Protein AF-A0A1I7ULW1-F1 (afdb_monomer)

Organism: NCBI:txid1561998

InterPro domains:
  IPR046341 SET domain superfamily [G3DSA:2.170.270.10] (7-86)
  IPR046341 SET domain superfamily [SSF82199] (13-69)

Solvent-accessible surface area (backbone atoms only — not comparable to full-atom values): 5965 Å² total; per-residue (Å²): 133,84,74,78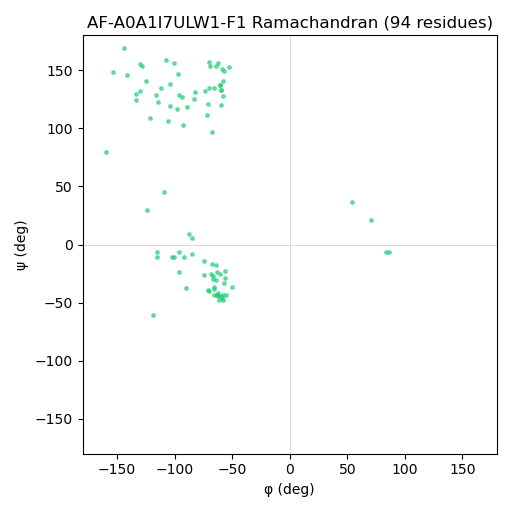,50,64,67,31,56,45,43,60,67,73,41,57,78,75,46,48,26,15,87,82,42,41,30,45,81,46,78,42,68,57,98,90,39,72,64,39,63,44,83,39,71,79,53,92,74,63,91,89,60,84,72,21,29,57,67,63,93,62,53,53,74,49,91,61,84,71,71,31,69,83,30,75,90,44,53,88,74,30,68,61,44,50,50,21,53,34,51,72,70,72,56,128

Structure (mmCIF, N/CA/C/O backbone):
data_AF-A0A1I7ULW1-F1
#
_entry.id   AF-A0A1I7ULW1-F1
#
loop_
_atom_site.group_PDB
_atom_site.id
_atom_site.type_symbol
_atom_site.label_atom_id
_atom_site.label_alt_id
_atom_site.label_comp_id
_atom_site.label_asym_id
_atom_site.label_entity_id
_atom_site.label_seq_id
_atom_site.pdbx_PDB_ins_code
_atom_site.Cartn_x
_atom_site.Cartn_y
_atom_site.Cartn_z
_atom_site.occupancy
_atom_site.B_iso_or_equiv
_atom_site.auth_seq_id
_atom_site.auth_comp_id
_atom_site.auth_asym_id
_atom_site.auth_atom_id
_atom_site.pdbx_PDB_model_num
ATOM 1 N N . MET A 1 1 ? -17.621 6.076 30.347 1.00 36.53 1 MET A N 1
ATOM 2 C CA . MET A 1 1 ? -16.349 6.041 29.597 1.00 36.53 1 MET A CA 1
ATOM 3 C C . MET A 1 1 ? -16.416 4.826 28.688 1.00 36.53 1 MET A C 1
ATOM 5 O O . MET A 1 1 ? -16.599 3.733 29.206 1.00 36.53 1 MET A O 1
ATOM 9 N N . ALA A 1 2 ? -16.452 5.011 27.366 1.00 45.03 2 ALA A N 1
ATOM 10 C CA . ALA A 1 2 ? -16.498 3.887 26.431 1.00 45.03 2 ALA A CA 1
ATOM 11 C C . ALA A 1 2 ? -15.109 3.238 26.390 1.00 45.03 2 ALA A C 1
ATOM 13 O O . ALA A 1 2 ? -14.111 3.949 26.317 1.00 45.03 2 ALA A O 1
ATOM 14 N N . ALA A 1 3 ? -15.039 1.913 26.510 1.00 50.22 3 ALA A N 1
ATOM 15 C CA . ALA A 1 3 ? -13.777 1.192 26.402 1.00 50.22 3 ALA A CA 1
ATOM 16 C C . ALA A 1 3 ? -13.163 1.438 25.009 1.00 50.22 3 ALA A C 1
ATOM 18 O O . ALA A 1 3 ? -13.908 1.402 24.023 1.00 50.22 3 ALA A O 1
ATOM 19 N N . PRO A 1 4 ? -11.842 1.672 24.897 1.00 54.06 4 PRO A N 1
ATOM 20 C CA . PRO A 1 4 ? -11.194 1.738 23.597 1.00 54.06 4 PRO A CA 1
ATOM 21 C C . PRO A 1 4 ? -11.438 0.407 22.886 1.00 54.06 4 PRO A C 1
ATOM 23 O O . PRO A 1 4 ? -11.261 -0.668 23.463 1.00 54.06 4 PRO A O 1
ATOM 26 N N . ASN A 1 5 ? -11.943 0.479 21.658 1.00 60.53 5 ASN A N 1
ATOM 27 C CA . ASN A 1 5 ? -12.416 -0.684 20.927 1.00 60.53 5 ASN A CA 1
ATOM 28 C C . ASN A 1 5 ? -11.210 -1.581 20.587 1.00 60.53 5 ASN A C 1
ATOM 30 O O . ASN A 1 5 ? -10.494 -1.317 19.623 1.00 60.53 5 ASN A O 1
ATOM 34 N N . ASN A 1 6 ? -10.958 -2.609 21.409 1.00 69.19 6 ASN A N 1
ATOM 35 C CA . ASN A 1 6 ? -9.719 -3.407 21.425 1.00 69.19 6 ASN A CA 1
ATOM 36 C C . ASN A 1 6 ? -9.314 -3.915 20.025 1.00 69.19 6 ASN A C 1
ATOM 38 O O . ASN A 1 6 ? -8.150 -3.865 19.642 1.00 69.19 6 ASN A O 1
ATOM 42 N N . ARG A 1 7 ? -10.305 -4.275 19.200 1.00 77.50 7 ARG A N 1
ATOM 43 C CA . ARG A 1 7 ? -10.096 -4.746 17.822 1.00 77.50 7 ARG A CA 1
ATOM 44 C C . ARG A 1 7 ? -9.520 -3.700 16.868 1.00 77.50 7 ARG A C 1
ATOM 46 O O . ARG A 1 7 ? -8.719 -4.044 16.008 1.00 77.50 7 ARG A O 1
ATOM 53 N N . ALA A 1 8 ? -9.927 -2.435 16.978 1.00 84.38 8 ALA A N 1
ATOM 54 C CA . ALA A 1 8 ? -9.398 -1.385 16.106 1.00 84.38 8 ALA A CA 1
ATOM 55 C C . ALA A 1 8 ? -7.901 -1.169 16.380 1.00 84.38 8 ALA A C 1
ATOM 57 O O . ALA A 1 8 ? -7.105 -1.105 15.446 1.00 84.38 8 ALA A O 1
ATOM 58 N N . ASN A 1 9 ? -7.520 -1.145 17.659 1.00 84.56 9 ASN A N 1
ATOM 59 C CA . ASN A 1 9 ? -6.126 -1.011 18.081 1.00 84.56 9 ASN A CA 1
ATOM 60 C C . ASN A 1 9 ? -5.278 -2.224 17.688 1.00 84.56 9 ASN A C 1
ATOM 62 O O . ASN A 1 9 ? -4.128 -2.053 17.288 1.00 84.56 9 ASN A O 1
ATOM 66 N N . GLU A 1 10 ? -5.848 -3.428 17.750 1.00 87.31 10 GLU A N 1
ATOM 67 C CA . GLU A 1 10 ? -5.193 -4.655 17.300 1.00 87.31 10 GLU A CA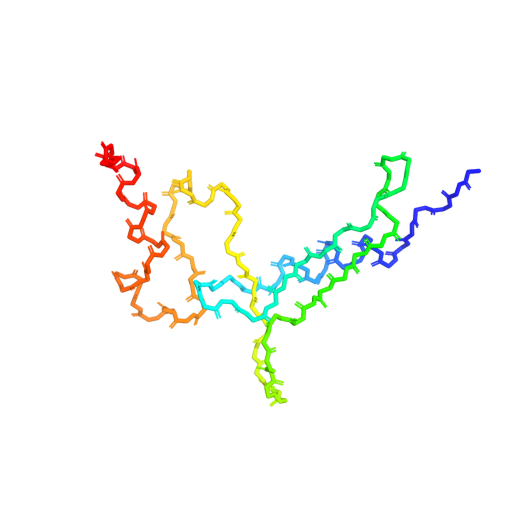 1
ATOM 68 C C . GLU A 1 10 ? -4.873 -4.603 15.801 1.00 87.31 10 GLU A C 1
ATOM 70 O O . GLU A 1 10 ? -3.734 -4.837 15.415 1.00 87.31 10 GLU A O 1
ATOM 75 N N . ILE A 1 11 ? -5.828 -4.208 14.951 1.00 88.06 11 ILE A N 1
ATOM 76 C CA . ILE A 1 11 ? -5.587 -4.085 13.503 1.00 88.06 11 ILE A CA 1
ATOM 77 C C . ILE A 1 11 ? -4.530 -3.008 13.211 1.00 88.06 11 ILE A C 1
ATOM 79 O O . ILE A 1 11 ? -3.633 -3.224 12.393 1.00 88.06 11 ILE A O 1
ATOM 83 N N . ILE A 1 12 ? -4.614 -1.857 13.885 1.00 88.12 12 ILE A N 1
ATOM 84 C CA . ILE A 1 12 ? -3.668 -0.742 13.708 1.00 88.12 12 ILE A CA 1
ATOM 85 C C . ILE A 1 12 ? -2.248 -1.136 14.101 1.00 88.12 12 ILE A C 1
ATOM 87 O O . ILE A 1 12 ? -1.309 -0.756 13.409 1.00 88.12 12 ILE A O 1
ATOM 91 N N . THR A 1 13 ? -2.092 -1.868 15.201 1.00 89.25 13 THR A N 1
ATOM 92 C CA . THR A 1 13 ? -0.772 -2.155 15.777 1.00 89.25 13 THR A CA 1
ATOM 93 C C . THR A 1 13 ? -0.167 -3.440 15.221 1.00 89.25 13 THR A C 1
ATOM 95 O O . THR A 1 13 ? 1.032 -3.487 14.979 1.00 89.25 13 THR A O 1
ATOM 98 N N . ASN A 1 14 ? -0.987 -4.467 14.982 1.00 91.62 14 ASN A N 1
ATOM 99 C CA . ASN A 1 14 ? -0.513 -5.833 14.743 1.00 91.62 14 ASN A CA 1
ATOM 100 C C . ASN A 1 14 ? -0.813 -6.361 13.336 1.00 91.62 14 ASN A C 1
ATOM 102 O O . ASN A 1 14 ? -0.388 -7.464 13.011 1.00 91.62 14 ASN A O 1
ATOM 106 N N . VAL A 1 15 ? -1.563 -5.629 12.504 1.00 92.56 15 VAL A N 1
ATOM 107 C CA . VAL A 1 15 ? -1.884 -6.073 11.135 1.00 92.56 15 VAL A CA 1
ATOM 108 C C . VAL A 1 15 ? -1.334 -5.095 10.111 1.00 92.56 15 VAL A C 1
ATOM 110 O O . VAL A 1 15 ? -0.484 -5.466 9.309 1.00 92.56 15 VAL A O 1
ATOM 113 N N . ILE A 1 16 ? -1.774 -3.835 10.153 1.00 93.38 16 ILE A N 1
ATOM 114 C CA . ILE A 1 16 ? -1.410 -2.824 9.148 1.00 93.38 16 ILE A CA 1
ATOM 115 C C . ILE A 1 16 ? 0.113 -2.653 8.990 1.00 93.38 16 ILE A C 1
ATOM 117 O O . ILE A 1 16 ? 0.555 -2.603 7.845 1.00 93.38 16 ILE A O 1
ATOM 121 N N . PRO A 1 17 ? 0.931 -2.606 10.062 1.00 93.50 17 PRO A N 1
ATOM 122 C CA . PRO A 1 17 ? 2.379 -2.427 9.930 1.00 93.50 17 PRO A CA 1
ATOM 123 C C . PRO A 1 17 ? 3.104 -3.608 9.275 1.00 93.50 17 PRO A C 1
ATOM 125 O O . PRO A 1 17 ? 4.240 -3.448 8.847 1.00 93.50 17 PRO A O 1
ATOM 128 N N . HIS A 1 18 ? 2.466 -4.780 9.208 1.00 93.31 18 HIS A N 1
ATOM 129 C CA . HIS A 1 18 ? 3.035 -5.985 8.603 1.00 93.31 18 HIS A CA 1
ATOM 130 C C . HIS A 1 18 ? 2.597 -6.194 7.149 1.00 93.31 18 HIS A C 1
ATOM 132 O O . HIS A 1 18 ? 3.088 -7.111 6.496 1.00 93.31 18 HIS A O 1
ATOM 138 N N . LEU A 1 19 ? 1.677 -5.372 6.634 1.00 95.38 19 LEU A N 1
ATOM 139 C CA . LEU A 1 19 ? 1.287 -5.423 5.230 1.00 95.38 19 LEU A CA 1
ATOM 140 C C . LEU A 1 19 ? 2.288 -4.644 4.384 1.00 95.38 19 LEU A C 1
ATOM 142 O O . LEU A 1 19 ? 2.594 -3.486 4.674 1.00 95.38 19 LEU A O 1
ATOM 146 N N . ARG A 1 20 ? 2.755 -5.265 3.302 1.00 95.94 20 ARG A N 1
ATOM 147 C CA . ARG A 1 20 ? 3.639 -4.608 2.342 1.00 95.94 20 ARG A CA 1
ATOM 148 C C . ARG A 1 20 ? 2.903 -3.539 1.539 1.00 95.94 20 ARG A C 1
ATOM 150 O O . ARG A 1 20 ? 1.683 -3.589 1.342 1.00 95.94 20 ARG A O 1
ATOM 157 N N . HIS A 1 21 ? 3.676 -2.595 1.017 1.00 96.50 21 HIS A N 1
ATOM 158 C CA . HIS A 1 21 ? 3.179 -1.555 0.129 1.00 96.50 21 HIS A CA 1
ATOM 159 C C . HIS A 1 21 ? 3.408 -1.919 -1.340 1.00 96.50 21 HIS A C 1
ATOM 161 O O . HIS A 1 21 ? 4.385 -2.581 -1.681 1.00 96.50 21 HIS A O 1
ATOM 167 N N . SER A 1 22 ? 2.506 -1.500 -2.225 1.00 97.12 22 SER A N 1
ATOM 168 C CA . SER A 1 22 ? 2.644 -1.701 -3.668 1.00 97.12 22 SER A CA 1
ATOM 169 C C . SER A 1 22 ? 2.144 -0.486 -4.443 1.00 97.12 22 SER A C 1
ATOM 171 O O . SER A 1 22 ? 1.170 0.163 -4.054 1.00 97.12 22 SER A O 1
ATOM 173 N N . CYS A 1 23 ? 2.791 -0.187 -5.572 1.00 96.06 23 CYS A N 1
ATOM 174 C CA . CYS A 1 23 ? 2.270 0.781 -6.536 1.00 96.06 23 CYS A CA 1
ATOM 175 C C . CYS A 1 23 ? 0.996 0.264 -7.224 1.00 96.06 23 CYS A C 1
ATOM 177 O O . CYS A 1 23 ? 0.153 1.064 -7.608 1.00 96.06 23 CYS A O 1
ATOM 179 N N . GLU A 1 24 ? 0.832 -1.059 -7.289 1.00 95.88 24 GLU A N 1
ATOM 180 C CA . GLU A 1 24 ? -0.335 -1.771 -7.815 1.00 95.88 24 GLU A CA 1
ATOM 181 C C . GLU A 1 24 ? -1.120 -2.447 -6.677 1.00 95.88 24 GLU A C 1
ATOM 183 O O . GLU A 1 24 ? -1.523 -3.611 -6.764 1.00 95.88 24 GLU A O 1
ATOM 188 N N . TYR A 1 25 ? -1.335 -1.720 -5.578 1.00 97.38 25 TYR A N 1
ATOM 189 C CA . TYR A 1 25 ? -2.005 -2.219 -4.374 1.00 97.38 25 TYR A CA 1
ATOM 190 C C . TYR A 1 25 ? -3.376 -2.858 -4.649 1.00 97.38 25 TYR A C 1
ATOM 192 O O . TYR A 1 25 ? -4.079 -2.521 -5.609 1.00 97.38 25 TYR A O 1
ATOM 200 N N . ASN A 1 26 ? -3.778 -3.792 -3.785 1.00 97.94 26 ASN A N 1
ATOM 201 C CA . ASN A 1 26 ? -5.076 -4.469 -3.878 1.00 97.94 26 ASN A CA 1
ATOM 202 C C . ASN A 1 26 ? -6.017 -4.191 -2.701 1.00 97.94 26 ASN A C 1
ATOM 204 O O . ASN A 1 26 ? -7.214 -4.465 -2.819 1.00 97.94 26 ASN A O 1
ATOM 208 N N . CYS A 1 27 ? -5.521 -3.573 -1.629 1.00 97.94 27 CYS A N 1
ATOM 209 C CA . CYS A 1 27 ? -6.297 -3.210 -0.452 1.00 97.94 27 CYS A CA 1
ATOM 210 C C . CYS A 1 27 ? -6.087 -1.750 -0.040 1.00 97.94 27 CYS A C 1
ATOM 212 O O . CYS A 1 27 ? -5.043 -1.156 -0.287 1.00 97.94 27 CYS A O 1
ATOM 214 N N . ILE A 1 28 ? -7.071 -1.186 0.660 1.00 96.94 28 ILE A N 1
ATOM 215 C CA . ILE A 1 28 ? -6.970 0.104 1.354 1.00 96.94 28 ILE A CA 1
ATOM 216 C C . ILE A 1 28 ? -7.418 -0.038 2.805 1.00 96.94 28 ILE A C 1
ATOM 218 O O . ILE A 1 28 ? -8.253 -0.882 3.128 1.00 96.94 28 ILE A O 1
ATOM 222 N N . VAL A 1 29 ? -6.906 0.826 3.681 1.00 95.75 29 VAL A N 1
ATOM 223 C CA . VAL A 1 29 ? -7.374 0.926 5.067 1.00 95.75 29 VAL A CA 1
ATOM 224 C C . VAL A 1 29 ? -8.399 2.048 5.177 1.00 95.75 29 VAL A C 1
ATOM 226 O O . VAL A 1 29 ? -8.132 3.185 4.790 1.00 95.75 29 VAL A O 1
ATOM 229 N N . ARG A 1 30 ? -9.564 1.752 5.759 1.00 94.31 30 ARG A N 1
ATOM 230 C CA . ARG A 1 30 ? -10.591 2.742 6.083 1.00 94.31 30 ARG A CA 1
ATOM 231 C C . ARG A 1 30 ? -10.780 2.853 7.589 1.00 94.31 30 ARG A C 1
ATOM 233 O O . ARG A 1 30 ? -11.132 1.881 8.256 1.00 94.31 30 ARG A O 1
ATOM 240 N N . TYR A 1 31 ? -10.608 4.067 8.100 1.00 92.62 31 TYR A N 1
ATOM 241 C CA . TYR A 1 31 ? -10.875 4.414 9.492 1.00 92.62 31 TYR A CA 1
ATOM 242 C C . TYR A 1 31 ? -12.297 4.955 9.622 1.00 92.62 31 TYR A C 1
ATOM 244 O O . TYR A 1 31 ? -12.690 5.885 8.918 1.00 92.62 31 TYR A O 1
ATOM 252 N N . THR A 1 32 ? -13.078 4.379 10.530 1.00 93.06 32 THR A N 1
ATOM 253 C CA . THR A 1 32 ? -14.361 4.948 10.947 1.00 93.06 32 THR A CA 1
ATOM 254 C C . THR A 1 32 ? -14.136 5.702 12.244 1.00 93.06 32 THR A C 1
ATOM 256 O O . THR A 1 32 ? -13.768 5.103 13.256 1.00 93.06 32 THR A O 1
ATOM 259 N N . VAL A 1 33 ? -14.360 7.012 12.210 1.00 92.00 33 VAL A N 1
ATOM 260 C CA . VAL A 1 33 ? -14.127 7.909 13.343 1.00 92.00 33 VAL A CA 1
ATOM 261 C C . VAL A 1 33 ? -15.463 8.425 13.861 1.00 92.00 33 VAL A C 1
ATOM 263 O O . VAL A 1 33 ? -16.323 8.838 13.083 1.00 92.00 33 VAL A O 1
ATOM 266 N N . ARG A 1 34 ? -15.649 8.425 15.181 1.00 90.88 34 ARG A N 1
ATOM 267 C CA . ARG A 1 34 ? -16.827 8.996 15.841 1.00 90.88 34 ARG A CA 1
ATOM 268 C C . ARG A 1 34 ? -16.368 9.850 17.012 1.00 90.88 34 ARG A C 1
ATOM 270 O O . ARG A 1 34 ? -15.674 9.362 17.889 1.00 90.88 34 ARG A O 1
ATOM 277 N N . ARG A 1 35 ? -16.782 11.124 17.029 1.00 92.19 35 ARG A N 1
ATOM 278 C CA . ARG A 1 35 ? -16.402 12.101 18.073 1.00 92.19 35 ARG A CA 1
ATOM 279 C C . ARG A 1 35 ? -14.878 12.222 18.274 1.00 92.19 35 ARG A C 1
ATOM 281 O O . ARG A 1 35 ? -14.421 12.387 19.393 1.00 92.19 35 ARG A O 1
ATOM 288 N N . GLY A 1 36 ? -14.107 12.134 17.188 1.00 87.81 36 GLY A N 1
ATOM 289 C CA . GLY A 1 36 ? -12.641 12.227 17.220 1.00 87.81 36 GLY A CA 1
ATOM 290 C C . GLY A 1 36 ? -11.913 10.921 17.551 1.00 87.81 36 GLY A C 1
ATOM 291 O O . GLY A 1 36 ? -10.697 10.869 17.420 1.00 87.81 36 GLY A O 1
ATOM 292 N N . GLU A 1 37 ? -12.629 9.852 17.906 1.00 87.88 37 GLU A N 1
ATOM 293 C CA . GLU A 1 37 ? -12.035 8.551 18.226 1.00 87.88 37 GLU A CA 1
ATOM 294 C C . GLU A 1 37 ? -12.217 7.558 17.074 1.00 87.88 37 GLU A C 1
ATOM 296 O O .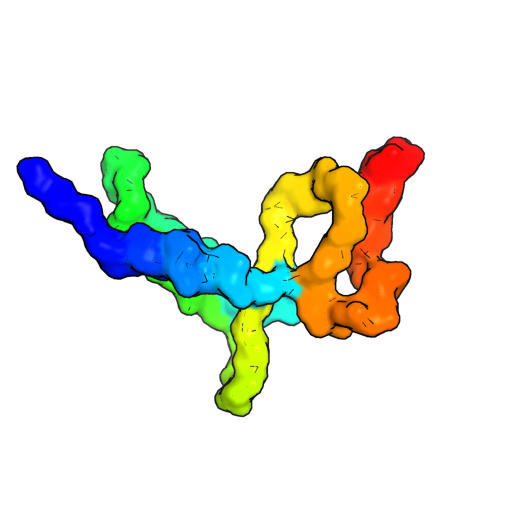 GLU A 1 37 ? -13.293 7.472 16.471 1.00 87.88 37 GLU A O 1
ATOM 301 N N . VAL A 1 38 ? -11.174 6.778 16.774 1.00 90.19 38 VAL A N 1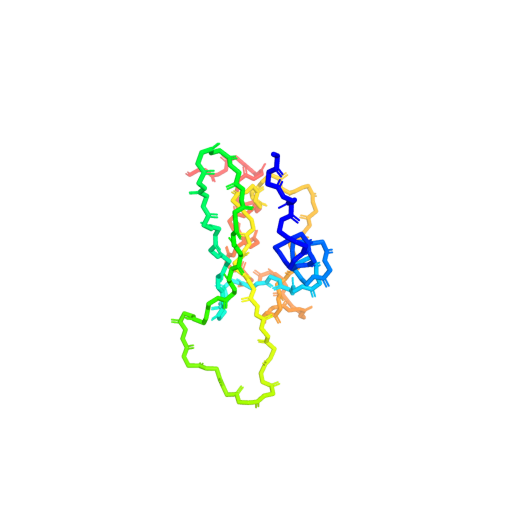
ATOM 302 C CA . VAL A 1 38 ? -11.268 5.660 15.828 1.00 90.19 38 VAL A CA 1
ATOM 303 C C . VAL A 1 38 ? -12.076 4.544 16.482 1.00 90.19 38 VAL A C 1
ATOM 305 O O . VAL A 1 38 ? -11.624 3.899 17.424 1.00 90.19 38 VAL A O 1
ATOM 308 N N . ILE A 1 39 ? -13.276 4.298 15.964 1.00 90.38 39 ILE A N 1
ATOM 309 C CA . ILE A 1 39 ? -14.163 3.251 16.482 1.00 90.38 39 ILE A CA 1
ATOM 310 C C . ILE A 1 39 ? -14.049 1.948 15.698 1.00 90.38 39 ILE A C 1
ATOM 312 O O . ILE A 1 39 ? -14.393 0.896 16.228 1.00 90.38 39 ILE A O 1
ATOM 316 N N . ASN A 1 40 ? -13.599 1.996 14.446 1.00 90.38 40 ASN A N 1
ATOM 317 C CA . ASN A 1 40 ? -13.432 0.813 13.613 1.00 90.38 40 ASN A CA 1
ATOM 318 C C . ASN A 1 40 ? -12.354 1.045 12.553 1.00 90.38 40 ASN A C 1
ATOM 320 O O . ASN A 1 40 ? -12.192 2.162 12.054 1.00 90.38 40 ASN A O 1
ATOM 324 N N . VAL A 1 41 ? -11.663 -0.030 12.187 1.00 94.06 41 VAL A N 1
ATOM 325 C CA . VAL A 1 41 ? -10.677 -0.061 11.107 1.00 94.06 41 VAL A CA 1
ATOM 326 C C . VAL A 1 41 ? -10.998 -1.243 10.215 1.00 94.06 41 VAL A C 1
ATOM 328 O O . VAL A 1 41 ? -11.255 -2.343 10.698 1.00 94.06 41 VAL A O 1
ATOM 331 N N . THR A 1 42 ? -11.027 -1.020 8.907 1.00 92.88 42 THR A N 1
ATOM 332 C CA . THR A 1 42 ? -11.350 -2.068 7.937 1.00 92.88 42 THR A CA 1
ATOM 333 C C . THR A 1 42 ? -10.353 -2.036 6.795 1.00 92.88 42 THR A C 1
ATOM 335 O O . THR A 1 42 ? -10.121 -0.982 6.207 1.00 92.88 42 THR A O 1
ATOM 338 N N . ILE A 1 43 ? -9.779 -3.196 6.484 1.00 94.62 43 ILE A N 1
ATOM 339 C CA . ILE A 1 43 ? -8.977 -3.410 5.281 1.00 94.62 43 ILE A CA 1
ATOM 340 C C . ILE A 1 43 ? -9.949 -3.849 4.188 1.00 94.62 43 ILE A C 1
ATOM 342 O O . ILE A 1 43 ? -10.655 -4.843 4.343 1.00 94.62 43 ILE A O 1
ATOM 346 N N . MET A 1 44 ? -10.045 -3.063 3.124 1.00 95.81 44 MET A N 1
ATOM 347 C CA . MET A 1 44 ? -11.010 -3.254 2.047 1.00 95.81 44 MET A CA 1
ATOM 348 C C . MET A 1 44 ? -10.278 -3.560 0.747 1.00 95.81 44 MET A C 1
ATOM 350 O O . MET A 1 44 ? -9.402 -2.795 0.350 1.00 95.81 44 MET A O 1
ATOM 354 N N . ALA A 1 45 ? -10.674 -4.634 0.066 1.00 97.31 45 ALA A N 1
ATOM 355 C CA . ALA A 1 45 ? -10.207 -4.915 -1.284 1.00 97.31 45 ALA A CA 1
ATOM 356 C C . ALA A 1 45 ? -10.721 -3.841 -2.259 1.00 97.31 45 ALA A C 1
ATOM 358 O O . ALA A 1 45 ? -11.899 -3.477 -2.221 1.00 97.31 45 ALA A O 1
ATOM 359 N N . VAL A 1 46 ? -9.848 -3.343 -3.136 1.00 97.19 46 VAL A N 1
ATOM 360 C CA . VAL A 1 46 ? -10.207 -2.389 -4.207 1.00 97.19 46 VAL A CA 1
ATOM 361 C C . VAL A 1 46 ? -10.321 -3.047 -5.582 1.00 97.19 46 VAL A C 1
ATOM 363 O O . VAL A 1 46 ? -10.807 -2.433 -6.526 1.00 97.19 46 VAL A O 1
ATOM 366 N N . LYS A 1 47 ? -9.887 -4.302 -5.693 1.00 95.88 47 LYS A N 1
ATOM 367 C CA . LYS A 1 47 ? -10.000 -5.154 -6.880 1.00 95.88 47 LYS A CA 1
ATOM 368 C C . LYS A 1 47 ? -10.245 -6.597 -6.451 1.00 95.88 47 LYS A C 1
ATOM 370 O O . LYS A 1 47 ? -10.150 -6.910 -5.267 1.00 95.88 47 LYS A O 1
ATOM 375 N N . TYR A 1 48 ? -10.592 -7.467 -7.395 1.00 96.31 48 TYR A N 1
ATOM 376 C CA . TYR A 1 48 ? -10.689 -8.900 -7.117 1.00 96.31 48 TYR A CA 1
ATOM 377 C C . TYR A 1 48 ? -9.330 -9.439 -6.643 1.00 96.31 48 TYR A C 1
ATOM 379 O O . TYR A 1 48 ? -8.305 -9.141 -7.255 1.00 96.31 48 TYR A O 1
ATOM 387 N N . ILE A 1 49 ? -9.333 -10.218 -5.559 1.00 95.81 49 ILE A N 1
ATOM 388 C CA . ILE A 1 49 ? -8.131 -10.809 -4.961 1.00 95.81 49 ILE A CA 1
ATOM 389 C C . ILE A 1 49 ? -8.314 -12.329 -4.956 1.00 95.81 49 ILE A C 1
ATOM 391 O O . ILE A 1 49 ? -9.152 -12.830 -4.200 1.00 95.81 49 ILE A O 1
ATOM 395 N N . PRO A 1 50 ? -7.576 -13.073 -5.798 1.00 95.81 50 PRO A N 1
ATOM 396 C CA . PRO A 1 50 ? -7.565 -14.527 -5.738 1.00 95.81 50 PRO A CA 1
ATOM 397 C C . PRO A 1 50 ? -7.140 -15.035 -4.352 1.00 95.81 50 PRO A C 1
ATOM 399 O O . PRO A 1 50 ? -6.342 -14.413 -3.649 1.00 95.81 50 PRO A O 1
ATOM 402 N N . THR A 1 51 ? -7.653 -16.196 -3.947 1.00 94.69 51 THR A N 1
ATOM 403 C CA . THR A 1 51 ? -7.238 -16.827 -2.690 1.00 94.69 51 THR A CA 1
ATOM 404 C C . THR A 1 51 ? -5.735 -17.112 -2.699 1.00 94.69 51 THR A C 1
ATOM 406 O O . THR A 1 51 ? -5.211 -17.661 -3.664 1.00 94.69 51 THR A O 1
ATOM 409 N N . GLY A 1 52 ? -5.049 -16.754 -1.611 1.00 94.12 52 GLY A N 1
ATOM 410 C CA . GLY A 1 52 ? -3.600 -16.922 -1.471 1.00 94.12 52 GLY A CA 1
ATOM 411 C C . GLY A 1 52 ? -2.767 -15.770 -2.040 1.00 94.12 52 GLY A C 1
ATOM 412 O O . GLY A 1 52 ? -1.560 -15.751 -1.825 1.00 94.12 52 GLY A O 1
ATOM 413 N N . THR A 1 53 ? -3.380 -14.794 -2.719 1.00 94.81 53 THR A N 1
ATOM 414 C CA . THR A 1 53 ? -2.690 -13.560 -3.113 1.00 94.81 53 THR A CA 1
ATOM 415 C C . THR A 1 53 ? -2.393 -12.701 -1.882 1.00 94.81 53 THR A C 1
ATOM 417 O O . THR A 1 53 ? -3.258 -12.504 -1.028 1.00 94.81 53 THR A O 1
ATOM 420 N N . GLU A 1 54 ? -1.170 -12.176 -1.801 1.00 94.88 54 GLU A N 1
ATOM 421 C CA . GLU A 1 54 ? -0.756 -11.257 -0.740 1.00 94.88 54 GLU A CA 1
ATOM 422 C C . GLU A 1 54 ? -1.611 -9.980 -0.746 1.00 94.88 54 GLU A C 1
ATOM 424 O O . GLU A 1 54 ? -1.889 -9.405 -1.801 1.00 94.88 54 GLU A O 1
ATOM 429 N N . LEU A 1 55 ? -2.018 -9.513 0.437 1.00 96.69 55 LEU A N 1
ATOM 430 C CA . LEU A 1 55 ? -2.704 -8.231 0.582 1.00 96.69 55 LEU A CA 1
ATOM 431 C C . LEU A 1 55 ? -1.674 -7.103 0.635 1.00 96.69 55 LEU A C 1
ATOM 433 O O . LEU A 1 55 ? -0.794 -7.105 1.492 1.00 96.69 55 LEU A O 1
ATOM 437 N N . THR A 1 56 ? -1.817 -6.115 -0.242 1.00 97.56 56 THR A N 1
ATOM 438 C CA . THR A 1 56 ? -0.890 -4.983 -0.337 1.00 97.56 56 THR A CA 1
ATOM 439 C C . THR A 1 56 ? -1.627 -3.662 -0.199 1.00 97.56 56 THR A C 1
ATOM 441 O O . THR A 1 56 ? -2.740 -3.492 -0.709 1.00 97.56 56 THR A O 1
ATOM 444 N N . LEU A 1 57 ? -1.001 -2.720 0.502 1.00 97.81 57 LEU A N 1
ATOM 445 C CA . LEU A 1 57 ? -1.524 -1.376 0.733 1.00 97.81 57 LEU A CA 1
ATOM 446 C C . LEU A 1 57 ? -0.879 -0.357 -0.218 1.00 97.81 57 LEU A C 1
ATOM 448 O O . LEU A 1 57 ? 0.243 -0.567 -0.680 1.00 97.81 57 LEU A O 1
ATOM 452 N N . PRO A 1 58 ? -1.534 0.780 -0.502 1.00 97.06 58 PRO A N 1
ATOM 453 C CA . PRO A 1 58 ? -0.861 1.897 -1.156 1.00 97.06 58 PRO A CA 1
ATOM 454 C C . PRO A 1 58 ? 0.271 2.422 -0.270 1.00 97.06 58 PRO A C 1
ATOM 456 O O . PRO A 1 58 ? 0.226 2.279 0.956 1.00 97.06 58 PRO A O 1
ATOM 459 N N . PHE A 1 59 ? 1.265 3.071 -0.873 1.00 95.31 59 PHE A N 1
ATOM 460 C CA . PHE A 1 59 ? 2.257 3.834 -0.115 1.00 95.31 59 PHE A CA 1
ATOM 461 C C . PHE A 1 59 ? 1.589 4.939 0.712 1.00 95.31 59 PHE A C 1
ATOM 463 O O . PHE A 1 59 ? 0.535 5.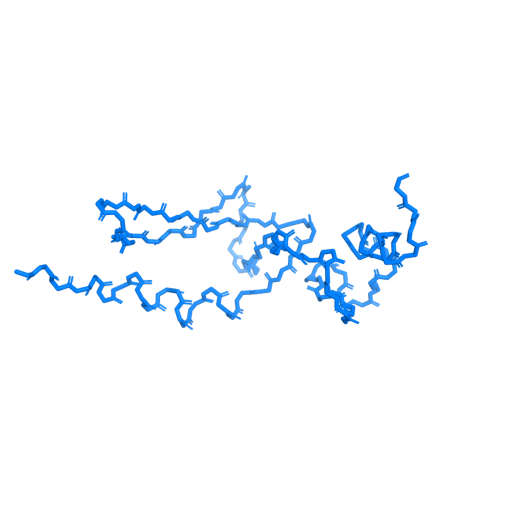465 0.348 1.00 95.31 59 PHE A O 1
ATOM 470 N N . ARG A 1 60 ? 2.214 5.291 1.838 1.00 91.00 60 ARG A N 1
ATOM 471 C CA . ARG A 1 60 ? 1.759 6.399 2.684 1.00 91.00 60 ARG A CA 1
ATOM 472 C C . ARG A 1 60 ? 1.864 7.724 1.930 1.00 91.00 60 ARG A C 1
ATOM 474 O O . ARG A 1 60 ? 2.692 7.864 1.040 1.00 91.00 60 ARG A O 1
ATOM 481 N N . ASN A 1 61 ? 1.039 8.705 2.288 1.00 88.00 61 ASN A N 1
ATOM 482 C CA . ASN A 1 61 ? 0.987 9.990 1.577 1.00 88.00 61 ASN A CA 1
ATOM 483 C C . ASN A 1 61 ? 2.323 10.758 1.594 1.00 88.00 61 ASN A C 1
ATOM 485 O O . ASN A 1 61 ? 2.584 11.540 0.687 1.00 88.00 61 ASN A O 1
ATOM 489 N N . ASP A 1 62 ? 3.159 10.512 2.598 1.00 90.31 62 ASP A N 1
ATOM 490 C CA . ASP A 1 62 ? 4.485 11.098 2.809 1.00 90.31 62 ASP A CA 1
ATOM 491 C C . ASP A 1 62 ? 5.615 10.323 2.105 1.00 90.31 62 ASP A C 1
ATOM 493 O O . ASP A 1 62 ? 6.788 10.632 2.295 1.00 90.31 62 ASP A O 1
ATOM 497 N N . PHE A 1 63 ? 5.306 9.337 1.251 1.00 91.88 63 PHE A N 1
ATOM 498 C CA . PHE A 1 63 ? 6.329 8.498 0.611 1.00 91.88 63 PHE A CA 1
ATOM 499 C C . PHE A 1 63 ? 7.382 9.293 -0.180 1.00 91.88 63 PHE A C 1
ATOM 501 O O . PHE A 1 63 ? 8.518 8.843 -0.309 1.00 91.88 63 PHE A O 1
ATOM 508 N N . MET A 1 64 ? 7.017 10.464 -0.715 1.00 91.12 64 MET A N 1
ATOM 509 C CA . MET A 1 64 ? 7.928 11.341 -1.462 1.00 91.12 64 MET A CA 1
ATOM 510 C C . MET A 1 64 ? 9.033 11.927 -0.573 1.00 91.12 64 MET A C 1
ATOM 512 O O . MET A 1 64 ? 10.125 12.220 -1.056 1.00 91.12 64 MET A O 1
ATOM 516 N N . GLU A 1 65 ? 8.764 12.061 0.725 1.00 91.44 65 GLU A N 1
ATOM 517 C CA . GLU A 1 65 ? 9.702 12.565 1.729 1.00 91.44 65 GLU A CA 1
ATOM 518 C C . GLU A 1 65 ? 10.629 11.460 2.262 1.00 91.44 65 GLU A C 1
ATOM 520 O O . GLU A 1 65 ? 11.590 11.750 2.974 1.00 91.44 65 GLU A O 1
ATOM 525 N N . SER A 1 66 ? 10.389 10.191 1.899 1.00 90.38 66 SER A N 1
ATOM 526 C CA . SER A 1 66 ? 11.216 9.068 2.346 1.00 90.38 66 SER A CA 1
ATOM 527 C C . SER A 1 66 ? 12.668 9.243 1.903 1.00 90.38 66 SER A C 1
ATOM 529 O O . SER A 1 66 ? 12.972 9.279 0.710 1.00 90.38 66 SER A O 1
ATOM 531 N N . VAL A 1 67 ? 13.584 9.302 2.872 1.00 89.56 67 VAL A N 1
ATOM 532 C CA . VAL A 1 67 ? 15.037 9.408 2.644 1.00 89.56 67 VAL A CA 1
ATOM 533 C C . VAL A 1 67 ? 15.670 8.097 2.171 1.00 89.56 67 VAL A C 1
ATOM 535 O O . VAL A 1 67 ? 16.795 8.103 1.679 1.00 89.56 67 VAL A O 1
ATOM 538 N N . VAL A 1 68 ? 14.946 6.985 2.300 1.00 90.75 68 VAL A N 1
ATOM 539 C CA . VAL A 1 68 ? 15.336 5.666 1.791 1.00 90.75 68 VAL A CA 1
ATOM 540 C C . VAL A 1 68 ? 14.497 5.287 0.572 1.00 90.75 68 VAL A C 1
ATOM 542 O O . VAL A 1 68 ? 13.410 5.835 0.356 1.00 90.75 68 VAL A O 1
ATOM 545 N N . GLU A 1 69 ? 15.019 4.356 -0.225 1.00 90.38 69 GLU A N 1
ATOM 546 C CA . GLU A 1 69 ? 14.284 3.730 -1.327 1.00 90.38 69 GLU A CA 1
ATOM 547 C C . GLU A 1 69 ? 13.007 3.054 -0.809 1.00 90.38 69 GLU A C 1
ATOM 549 O O . GLU A 1 69 ? 12.991 2.481 0.280 1.00 90.38 69 GLU A O 1
ATOM 554 N N . LEU A 1 70 ? 11.919 3.168 -1.573 1.00 94.12 70 LEU A N 1
ATOM 555 C CA . LEU A 1 70 ? 10.665 2.505 -1.232 1.00 94.12 70 LEU A CA 1
ATOM 556 C C . LEU A 1 70 ? 10.784 0.986 -1.381 1.00 94.12 70 LEU A C 1
ATOM 558 O O . LEU A 1 70 ? 11.492 0.487 -2.247 1.00 94.12 70 LEU A O 1
ATOM 562 N N . GLU A 1 71 ? 9.976 0.252 -0.625 1.00 93.81 71 GLU A N 1
ATOM 563 C CA . GLU A 1 71 ? 9.818 -1.192 -0.797 1.00 93.81 71 GLU A CA 1
ATOM 564 C C . GLU A 1 71 ? 8.462 -1.478 -1.449 1.00 93.81 71 GLU A C 1
ATOM 566 O O . GLU A 1 71 ? 7.408 -1.339 -0.826 1.00 93.81 71 GLU A O 1
ATOM 571 N N . CYS A 1 72 ? 8.477 -1.844 -2.732 1.00 96.38 72 CYS A N 1
ATOM 572 C CA . CYS A 1 72 ? 7.275 -2.159 -3.499 1.00 96.38 72 CYS A CA 1
ATOM 573 C C . CYS A 1 72 ? 7.140 -3.671 -3.676 1.00 96.38 72 CYS A C 1
ATOM 575 O O . CYS A 1 72 ? 7.979 -4.276 -4.332 1.00 96.38 72 CYS A O 1
ATOM 577 N N . ALA A 1 73 ? 6.058 -4.270 -3.176 1.00 96.00 73 ALA A N 1
ATOM 578 C CA . ALA A 1 73 ? 5.795 -5.704 -3.324 1.00 96.00 73 ALA A CA 1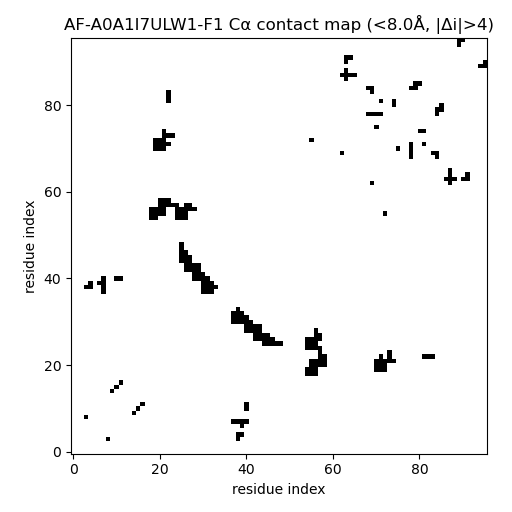
ATOM 579 C C . ALA A 1 73 ? 5.757 -6.164 -4.791 1.00 96.00 73 ALA A C 1
ATOM 581 O O . ALA A 1 73 ? 6.196 -7.264 -5.100 1.00 96.00 73 ALA A O 1
ATOM 582 N N . GLU A 1 74 ? 5.296 -5.303 -5.701 1.00 95.50 74 GLU A N 1
ATOM 583 C CA . GLU A 1 74 ? 5.267 -5.605 -7.138 1.00 95.50 74 GLU A CA 1
ATOM 584 C C . GLU A 1 74 ? 6.661 -5.541 -7.790 1.00 95.50 74 GLU A C 1
ATOM 586 O O . GLU A 1 74 ? 6.915 -6.197 -8.793 1.00 95.50 74 GLU A O 1
ATOM 591 N N . HIS A 1 75 ? 7.582 -4.753 -7.227 1.00 95.62 75 HIS A N 1
ATOM 592 C CA . HIS A 1 75 ? 8.888 -4.457 -7.829 1.00 95.62 75 HIS A CA 1
ATOM 593 C C . HIS A 1 75 ? 10.060 -4.816 -6.906 1.00 95.62 75 HIS A C 1
ATOM 595 O O . HIS A 1 75 ? 11.128 -4.214 -7.003 1.00 95.62 75 HIS A O 1
ATOM 601 N N . ASP A 1 76 ? 9.878 -5.822 -6.049 1.00 85.88 76 ASP A N 1
ATOM 602 C CA . ASP A 1 76 ? 10.831 -6.249 -5.011 1.00 85.88 76 ASP A CA 1
ATOM 603 C C . ASP A 1 76 ? 12.228 -6.596 -5.567 1.00 85.88 76 ASP A C 1
ATOM 605 O O . ASP A 1 76 ? 13.232 -6.522 -4.869 1.00 85.88 76 ASP A O 1
ATOM 609 N N . GLY A 1 77 ? 12.309 -6.940 -6.859 1.00 84.62 77 GLY A N 1
ATOM 610 C CA . GLY A 1 77 ? 13.564 -7.226 -7.562 1.00 84.62 77 GLY A CA 1
ATOM 611 C C . GLY A 1 77 ? 14.113 -6.088 -8.429 1.00 84.62 77 GLY A C 1
ATOM 612 O O . GLY A 1 77 ? 15.233 -6.202 -8.926 1.00 84.62 77 GLY A O 1
ATOM 613 N N . ASN A 1 78 ? 13.351 -5.015 -8.668 1.00 91.75 78 ASN A N 1
ATOM 614 C CA . ASN A 1 78 ? 13.793 -3.904 -9.513 1.00 91.75 78 ASN A CA 1
ATOM 615 C C . ASN A 1 78 ? 13.018 -2.602 -9.250 1.00 91.75 78 ASN A C 1
ATOM 617 O O . ASN A 1 78 ? 12.162 -2.180 -10.035 1.00 91.75 78 ASN A O 1
ATOM 621 N N . MET A 1 79 ? 13.392 -1.903 -8.182 1.00 93.88 79 MET A N 1
ATOM 622 C CA . MET A 1 79 ? 12.770 -0.635 -7.796 1.00 93.88 79 MET A CA 1
ATOM 623 C C . MET A 1 79 ? 12.957 0.502 -8.813 1.00 93.88 79 MET A C 1
ATOM 625 O O . MET A 1 79 ? 12.164 1.442 -8.822 1.00 93.88 79 MET A O 1
ATOM 629 N N . SER A 1 80 ? 13.914 0.400 -9.746 1.00 90.56 80 SER A N 1
ATOM 630 C CA . SER A 1 80 ? 14.071 1.393 -10.821 1.00 90.56 80 SER A CA 1
ATOM 631 C C . SER A 1 80 ? 12.861 1.464 -11.762 1.00 90.56 80 SER A C 1
ATOM 633 O O . SER A 1 80 ? 12.624 2.504 -12.376 1.00 90.56 80 SER A O 1
ATOM 635 N N . GLN A 1 81 ? 12.068 0.390 -11.849 1.00 93.81 81 GLN A N 1
ATOM 636 C CA . GLN A 1 81 ? 10.846 0.330 -12.657 1.00 93.81 81 GLN A CA 1
ATOM 637 C C . GLN A 1 81 ? 9.588 0.735 -11.882 1.00 93.81 81 GLN A C 1
ATOM 639 O O . GLN A 1 81 ? 8.548 0.966 -12.494 1.00 93.81 81 GLN A O 1
ATOM 644 N N . CYS A 1 82 ? 9.673 0.875 -10.555 1.00 96.31 82 CYS A N 1
ATOM 645 C CA . CYS A 1 82 ? 8.523 1.245 -9.746 1.00 96.31 82 CYS A CA 1
ATOM 646 C C . CYS A 1 82 ? 8.150 2.721 -9.993 1.00 96.31 82 CYS A C 1
ATOM 648 O O . CYS A 1 82 ? 8.951 3.617 -9.700 1.00 96.31 82 CYS A O 1
ATOM 650 N N . PRO A 1 83 ? 6.922 3.023 -10.453 1.00 95.50 83 PRO A N 1
ATOM 651 C CA . PRO A 1 83 ? 6.514 4.396 -10.754 1.00 95.50 83 PRO A CA 1
ATOM 652 C C . PRO A 1 83 ? 6.485 5.290 -9.507 1.00 95.50 83 PRO A C 1
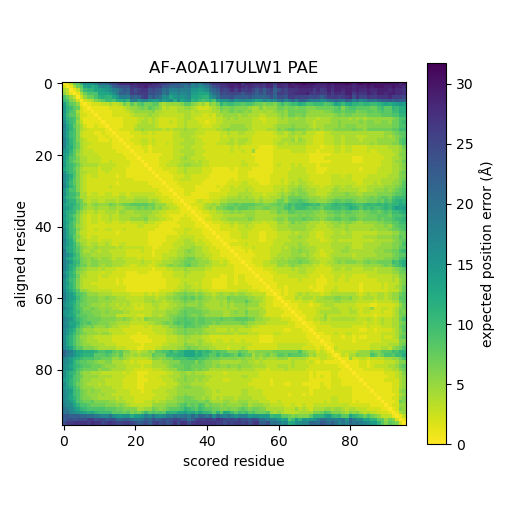ATOM 654 O O . PRO A 1 83 ? 6.740 6.490 -9.593 1.00 95.50 83 PRO A O 1
ATOM 657 N N . MET A 1 84 ? 6.206 4.716 -8.333 1.00 95.31 84 MET A N 1
ATOM 658 C CA . MET A 1 84 ? 6.195 5.459 -7.068 1.00 95.31 84 MET A CA 1
ATOM 659 C C . MET A 1 84 ? 7.611 5.850 -6.634 1.00 95.31 84 MET A C 1
ATOM 661 O O . MET A 1 84 ? 7.835 6.979 -6.208 1.00 95.31 84 MET A O 1
ATOM 665 N N . GLU A 1 85 ? 8.587 4.964 -6.818 1.00 95.44 85 GLU A N 1
ATOM 666 C CA . GLU A 1 85 ? 9.991 5.256 -6.513 1.00 95.44 85 GLU A CA 1
ATOM 667 C C . GLU A 1 85 ? 10.585 6.273 -7.490 1.00 95.44 85 GLU A C 1
ATOM 669 O O . GLU A 1 85 ? 11.281 7.197 -7.073 1.00 95.44 85 GLU A O 1
ATOM 674 N N . GLN A 1 86 ? 10.252 6.176 -8.780 1.00 94.44 86 GLN A N 1
ATOM 675 C CA . GLN A 1 86 ? 10.638 7.192 -9.763 1.00 94.44 86 GLN A CA 1
ATOM 676 C C . GLN A 1 86 ? 10.108 8.579 -9.376 1.00 94.44 86 GLN A C 1
ATOM 678 O O . GLN A 1 86 ? 10.859 9.554 -9.417 1.00 94.44 86 GLN A O 1
ATOM 683 N N . ARG A 1 87 ? 8.846 8.668 -8.929 1.00 93.75 87 ARG A N 1
ATOM 684 C CA . ARG A 1 87 ? 8.265 9.922 -8.419 1.00 93.75 87 ARG A CA 1
ATOM 685 C C . ARG A 1 87 ? 8.988 10.437 -7.176 1.00 93.75 87 ARG A C 1
ATOM 687 O O . ARG A 1 87 ? 9.294 11.623 -7.122 1.00 93.75 87 ARG A O 1
ATOM 694 N N . ARG A 1 88 ? 9.298 9.566 -6.207 1.00 94.62 88 ARG A N 1
ATOM 695 C CA . ARG A 1 88 ? 10.069 9.938 -5.007 1.00 94.62 88 ARG A CA 1
ATOM 696 C C . ARG A 1 88 ? 11.433 10.524 -5.385 1.00 94.62 88 ARG A C 1
ATOM 698 O O . ARG A 1 88 ? 11.796 11.591 -4.902 1.00 94.62 88 ARG A O 1
ATOM 705 N N . ARG A 1 89 ? 12.174 9.865 -6.282 1.00 93.31 89 ARG A N 1
ATOM 706 C CA . ARG A 1 89 ? 13.487 10.342 -6.751 1.00 93.31 89 ARG A CA 1
ATOM 707 C C . ARG A 1 89 ? 13.386 11.679 -7.486 1.00 93.31 89 ARG A C 1
ATOM 709 O O . ARG A 1 89 ? 14.200 12.562 -7.238 1.00 93.31 89 ARG A O 1
ATOM 716 N N . ALA A 1 90 ? 12.391 11.850 -8.357 1.00 91.94 90 ALA A N 1
ATOM 717 C CA . ALA A 1 90 ? 12.157 13.117 -9.053 1.00 91.94 90 ALA A CA 1
ATOM 718 C C . ALA A 1 90 ? 11.882 14.266 -8.066 1.00 91.94 90 ALA A C 1
ATOM 720 O O . ALA A 1 90 ? 12.505 15.323 -8.171 1.00 91.94 90 ALA A O 1
ATOM 721 N N . TRP A 1 91 ? 11.042 14.013 -7.055 1.00 89.50 91 TRP A N 1
ATOM 722 C CA . TRP A 1 91 ? 10.749 14.963 -5.979 1.00 89.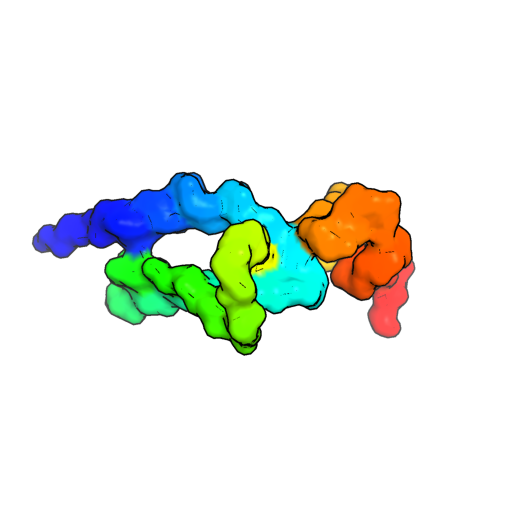50 91 TRP A CA 1
ATOM 723 C C . TRP A 1 91 ? 12.011 15.378 -5.213 1.00 89.50 91 TRP A C 1
ATOM 725 O O . TRP A 1 91 ? 12.255 16.565 -5.010 1.00 89.50 91 TRP A O 1
ATOM 735 N N . GLN A 1 92 ? 12.864 14.417 -4.850 1.00 86.62 92 GLN A N 1
ATOM 736 C CA . GLN A 1 92 ? 14.127 14.693 -4.154 1.00 86.62 92 GLN A CA 1
ATOM 737 C C . GLN A 1 92 ? 15.142 15.462 -5.004 1.00 86.62 92 GLN A C 1
ATOM 739 O O . GLN A 1 92 ? 15.932 16.236 -4.468 1.00 86.62 92 GLN A O 1
ATOM 744 N N . ASN A 1 93 ? 15.101 15.282 -6.322 1.00 86.44 93 ASN A N 1
ATOM 745 C CA . ASN A 1 93 ? 15.978 15.972 -7.264 1.00 86.44 93 ASN A CA 1
ATOM 746 C C . ASN A 1 93 ? 15.451 17.360 -7.678 1.00 86.44 93 ASN A C 1
ATOM 748 O O . ASN A 1 93 ? 16.041 17.994 -8.552 1.00 86.44 93 ASN A O 1
ATOM 752 N N . GLY A 1 94 ? 14.3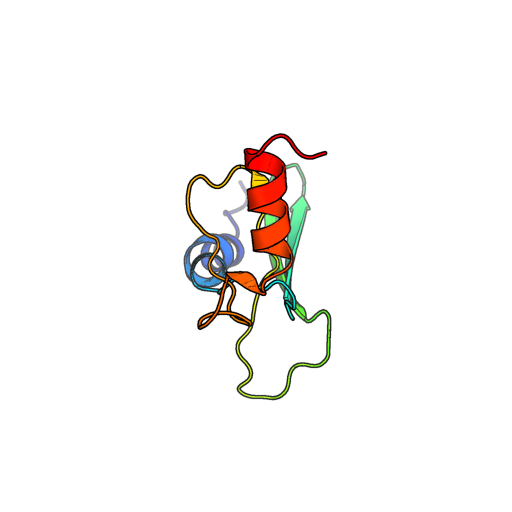49 17.837 -7.084 1.00 79.06 94 GLY A N 1
ATOM 753 C CA . GLY A 1 94 ? 13.758 19.144 -7.387 1.00 79.06 94 GLY A CA 1
ATOM 754 C C . GLY A 1 94 ? 13.102 19.229 -8.769 1.00 79.06 94 GLY A C 1
ATOM 755 O O . GLY A 1 94 ? 12.954 20.323 -9.312 1.00 79.06 94 GLY A O 1
ATOM 756 N N . GLN A 1 95 ? 12.738 18.088 -9.362 1.00 60.94 95 GLN A N 1
ATOM 757 C CA . GLN A 1 95 ? 12.014 18.029 -10.630 1.00 60.94 95 GLN A CA 1
ATOM 758 C C . GLN A 1 95 ? 10.509 17.960 -10.331 1.00 60.94 95 GLN A C 1
ATOM 760 O O . GLN A 1 95 ? 10.010 16.911 -9.919 1.00 60.94 95 GLN A O 1
ATOM 765 N N . HIS A 1 96 ? 9.815 19.093 -10.492 1.00 56.53 96 HIS A N 1
ATOM 766 C CA . HIS A 1 96 ? 8.359 19.224 -10.346 1.00 56.53 96 HIS A CA 1
ATOM 767 C C . HIS A 1 96 ? 7.653 19.188 -11.701 1.00 56.53 96 HIS A C 1
ATOM 769 O O . HIS A 1 96 ? 8.137 19.875 -12.630 1.00 56.53 96 HIS A O 1
#

Mean predicted aligned error: 5.57 Å

Secondary structure (DSSP, 8-state):
-PPP-HHHHHHHHHTGGGSPB-TT--EEEEEEEETTEEEEEEEEESS---TTPPP-BPPPTTGGG-SS---BGGGTT-GGG-HHHHHHHHHHTT--

pLDDT: mean 89.47, std 11.67, range [36.53, 97.94]

Foldseek 3Di:
DDPQQVVQVCCVPPPVVPAAAAPPFQWEWDFDDDPNHGNDIDIDGPDDDPPPRGHHYHDDPCLLVDPDQGCHPVQNPHSVPGPSRVSSVCSVVVND

Nearest PDB structures (foldseek):
  4jds-assembly1_A  TM=7.548E-01  e=3.298E-01  Homo sapiens
  4j7i-assembly1_A  TM=7.454E-01  e=5.245E-01  Homo sapiens
  4e47-assembly1_A  TM=7.373E-01  e=4.299E-01  Homo sapiens
  3m56-assembly1_A  TM=7.437E-01  e=6.400E-01  Homo sapiens
  5eg2-assembly1_A  TM=7.450E-01  e=7.808E-01  Homo sapiens

Sequence (96 aa):
MAAPNNRANEIITNVIPHLRHSCEYNCIVRYTVRRGEVINVTIMAVKYIPTGTELTLPFRNDFMESVVELECAEHDGNMSQCPMEQRRRAWQNGQH

Radius of gyration: 16.05 Å; Cα contacts (8 Å, |Δi|>4): 126; chains: 1; bounding box: 33×36×42 Å